Protein AF-A0A1B3NF47-F1 (afdb_monomer)

Foldseek 3Di:
DPDVPVCVVCVHDPVVVVVVVVVVVVVVVVVCVVVVHDPVNVVVVVVVVVVVCVVVVVVVVVVVVVVVVVVCVPCVVVVVVVVVVVVVD

Secondary structure (DSSP, 8-state):
--GGGHHHHTTS-HHHHHHHHHHHHHHHHHHHHHTT--HHHHHHHHHHHHHHHHHHHHHHHHHHHHHHHHHHHHHHHHHHHHHHHHTT-

Structure (mmCIF, N/CA/C/O backbone):
data_AF-A0A1B3NF47-F1
#
_entry.id   AF-A0A1B3NF47-F1
#
loop_
_atom_site.group_PDB
_atom_site.id
_atom_site.type_symbol
_atom_site.label_atom_id
_atom_site.label_alt_id
_atom_site.label_comp_id
_atom_site.label_asym_id
_atom_site.label_entity_id
_atom_site.label_seq_id
_atom_site.pdbx_PDB_ins_code
_atom_site.Cartn_x
_atom_site.Cartn_y
_atom_site.Cartn_z
_atom_site.occupancy
_atom_site.B_iso_or_equiv
_atom_site.auth_seq_id
_atom_site.auth_comp_id
_atom_site.auth_asym_id
_atom_site.auth_atom_id
_atom_site.pdbx_PDB_model_num
ATOM 1 N N . MET A 1 1 ? 41.970 18.962 -4.470 1.00 46.19 1 MET A N 1
ATOM 2 C CA . MET A 1 1 ? 42.201 17.543 -4.111 1.00 46.19 1 MET A CA 1
ATOM 3 C C . MET A 1 1 ? 40.866 16.842 -3.815 1.00 46.19 1 MET A C 1
ATOM 5 O O . MET A 1 1 ? 40.548 16.617 -2.656 1.00 46.19 1 MET A O 1
ATOM 9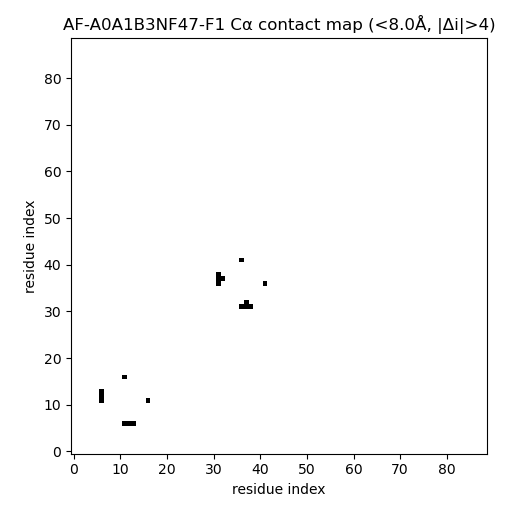 N N . ALA A 1 2 ? 40.065 16.517 -4.844 1.00 52.09 2 ALA A N 1
ATOM 10 C CA . ALA A 1 2 ? 38.773 15.820 -4.678 1.00 52.09 2 ALA A CA 1
ATOM 11 C C . ALA A 1 2 ? 38.460 14.756 -5.759 1.00 52.09 2 ALA A C 1
ATOM 13 O O . ALA A 1 2 ? 37.443 14.081 -5.661 1.00 52.09 2 ALA A O 1
ATOM 14 N N . ASN A 1 3 ? 39.328 14.553 -6.758 1.00 54.44 3 ASN A N 1
ATOM 15 C CA . ASN A 1 3 ? 38.968 13.757 -7.942 1.00 54.44 3 ASN A CA 1
ATOM 16 C C . ASN A 1 3 ? 39.070 12.238 -7.703 1.00 54.44 3 ASN A C 1
ATOM 18 O O . ASN A 1 3 ? 38.174 11.497 -8.080 1.00 54.44 3 ASN A O 1
ATOM 22 N N . GLY A 1 4 ? 40.061 11.780 -6.928 1.00 58.53 4 GLY A N 1
ATOM 23 C CA . GLY A 1 4 ? 40.313 10.345 -6.716 1.00 58.53 4 GLY A CA 1
ATOM 24 C C . GLY A 1 4 ? 39.296 9.586 -5.850 1.00 58.53 4 GLY A C 1
ATOM 25 O O . GLY A 1 4 ? 39.474 8.392 -5.608 1.00 58.53 4 GLY A O 1
ATOM 26 N N . ARG A 1 5 ? 38.271 10.252 -5.298 1.00 58.34 5 ARG A N 1
ATOM 27 C CA . ARG A 1 5 ? 37.277 9.614 -4.410 1.00 58.34 5 ARG A CA 1
ATOM 28 C C . ARG A 1 5 ? 36.046 9.112 -5.174 1.00 58.34 5 ARG A C 1
ATOM 30 O O . ARG A 1 5 ? 35.438 8.147 -4.732 1.00 58.34 5 ARG A O 1
ATOM 37 N N . ILE A 1 6 ? 35.741 9.702 -6.331 1.00 58.16 6 ILE A N 1
ATOM 38 C CA . ILE A 1 6 ? 34.606 9.318 -7.184 1.00 58.16 6 ILE A CA 1
ATOM 39 C C . ILE A 1 6 ? 34.961 8.065 -8.004 1.00 58.16 6 ILE A C 1
ATOM 41 O O . ILE A 1 6 ? 34.184 7.118 -8.045 1.00 58.16 6 ILE A O 1
ATOM 45 N N . GLU A 1 7 ? 36.180 7.984 -8.548 1.00 57.81 7 GLU A N 1
ATOM 46 C CA . GLU A 1 7 ? 36.632 6.849 -9.376 1.00 57.81 7 GLU A CA 1
ATOM 47 C C . GLU A 1 7 ? 36.715 5.513 -8.616 1.00 57.81 7 GLU A C 1
ATOM 49 O O . GLU A 1 7 ? 36.491 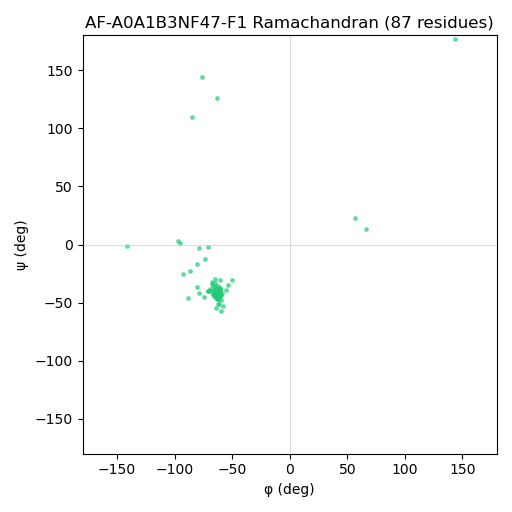4.456 -9.200 1.00 57.81 7 GLU A O 1
ATOM 54 N N . ARG A 1 8 ? 36.987 5.538 -7.303 1.00 60.47 8 ARG A N 1
ATOM 55 C CA . ARG A 1 8 ? 37.060 4.324 -6.466 1.00 60.47 8 ARG A CA 1
ATOM 56 C C . ARG A 1 8 ? 35.712 3.885 -5.891 1.00 60.47 8 ARG A C 1
ATOM 58 O O . ARG A 1 8 ? 35.553 2.710 -5.584 1.00 60.47 8 ARG A O 1
ATOM 65 N N . PHE A 1 9 ? 34.746 4.799 -5.770 1.00 56.84 9 PHE A N 1
ATOM 66 C CA . PHE A 1 9 ? 33.386 4.484 -5.306 1.00 56.84 9 PHE A CA 1
ATOM 67 C C . PHE A 1 9 ? 32.502 3.899 -6.424 1.00 56.84 9 PHE A C 1
ATOM 69 O O . PHE A 1 9 ? 31.474 3.294 -6.138 1.00 56.84 9 PHE A O 1
ATOM 76 N N . LEU A 1 10 ? 32.911 4.055 -7.691 1.00 57.84 10 LEU A N 1
ATOM 77 C CA . LEU A 1 10 ? 32.182 3.608 -8.887 1.00 57.84 10 LEU A CA 1
ATOM 78 C C . LEU A 1 10 ? 32.642 2.253 -9.453 1.00 57.84 10 LEU A C 1
ATOM 80 O O . LEU A 1 10 ? 32.100 1.817 -10.464 1.00 57.84 10 LEU A O 1
ATOM 84 N N . GLY A 1 11 ? 33.594 1.563 -8.809 1.00 54.22 11 GLY A N 1
ATOM 85 C CA . GLY A 1 11 ? 33.910 0.153 -9.102 1.00 54.22 11 GLY A CA 1
ATOM 86 C C . GLY A 1 11 ? 34.288 -0.155 -10.560 1.00 54.22 11 GLY A C 1
ATOM 87 O O . GLY A 1 11 ? 34.118 -1.284 -11.013 1.00 54.22 11 GLY A O 1
ATOM 88 N N . GLY A 1 12 ? 34.756 0.844 -11.307 1.00 67.56 12 GLY A N 1
ATOM 89 C CA . GLY A 1 12 ? 34.894 0.808 -12.762 1.00 67.56 12 GLY A CA 1
ATOM 90 C C . GLY A 1 12 ? 34.564 2.173 -13.367 1.00 67.56 12 GLY A C 1
ATOM 91 O O . GLY A 1 12 ? 34.213 3.109 -12.646 1.00 67.56 12 GLY A O 1
ATOM 92 N N . SER A 1 13 ? 34.702 2.319 -14.691 1.00 72.25 13 SER A N 1
ATOM 93 C CA . SER A 1 13 ? 34.394 3.598 -15.335 1.00 72.25 13 SER A CA 1
ATOM 94 C C . SER A 1 13 ? 32.894 3.919 -15.144 1.00 72.25 13 SER A C 1
ATOM 96 O O . SER A 1 13 ? 32.050 3.090 -15.494 1.00 72.25 13 SER A O 1
ATOM 98 N N . PRO A 1 14 ? 32.521 5.103 -14.614 1.00 70.06 14 PRO A N 1
ATOM 99 C CA . PRO A 1 14 ? 31.121 5.540 -14.503 1.00 70.06 14 PRO A CA 1
ATOM 100 C C . PRO A 1 14 ? 30.358 5.408 -15.829 1.00 70.06 14 PRO A C 1
ATOM 102 O O . PRO A 1 14 ? 29.160 5.131 -15.864 1.00 70.06 14 PRO A O 1
ATOM 105 N N . LEU A 1 15 ? 31.097 5.556 -16.930 1.00 78.12 15 LEU A N 1
ATOM 106 C CA . LEU A 1 15 ? 30.623 5.373 -18.292 1.00 78.12 15 LEU A CA 1
ATOM 107 C C . LEU A 1 15 ? 30.108 3.946 -18.548 1.00 78.12 15 LEU A C 1
ATOM 109 O O . LEU A 1 15 ? 29.078 3.779 -19.193 1.00 78.12 15 LEU A O 1
ATOM 113 N N . GLY A 1 16 ? 30.768 2.918 -18.008 1.00 83.38 16 GLY A N 1
ATOM 114 C CA . GLY A 1 16 ? 30.343 1.524 -18.155 1.00 83.38 16 GLY A CA 1
ATOM 115 C C . GLY A 1 16 ? 29.010 1.229 -17.463 1.00 83.38 16 GLY A C 1
ATOM 116 O O . GLY A 1 16 ? 28.162 0.532 -18.023 1.00 83.38 16 GLY A O 1
ATOM 117 N N . VAL A 1 17 ? 28.782 1.809 -16.281 1.00 85.00 17 VAL A N 1
ATOM 118 C CA . VAL A 1 17 ? 27.500 1.689 -15.564 1.00 85.00 17 VAL A CA 1
ATOM 119 C C . VAL A 1 17 ? 26.382 2.383 -16.340 1.00 85.00 17 VAL A C 1
ATOM 121 O O . VAL A 1 17 ? 25.306 1.809 -16.497 1.00 85.00 17 VAL A O 1
ATOM 124 N N . LEU A 1 18 ? 26.648 3.575 -16.885 1.00 87.06 18 LEU A N 1
ATOM 125 C CA . LEU A 1 18 ? 25.681 4.317 -17.694 1.00 87.06 18 LEU A CA 1
ATOM 126 C C . LEU A 1 18 ? 25.282 3.547 -18.961 1.00 87.06 18 LEU A C 1
ATOM 128 O O . LEU A 1 18 ? 24.095 3.424 -19.254 1.00 87.06 18 LEU A O 1
ATOM 132 N N . VAL A 1 19 ? 26.253 2.973 -19.678 1.00 90.75 19 VAL A N 1
ATOM 133 C CA . VAL A 1 19 ? 25.998 2.155 -20.876 1.00 90.75 19 VAL A CA 1
ATOM 134 C C . VAL A 1 19 ? 25.195 0.904 -20.524 1.00 90.75 19 VAL A C 1
ATOM 136 O O . VAL A 1 19 ? 24.239 0.569 -21.222 1.00 90.75 19 VAL A O 1
ATOM 139 N N . ARG A 1 20 ? 25.526 0.236 -19.413 1.00 88.81 20 ARG A N 1
ATOM 140 C CA . ARG A 1 20 ? 24.784 -0.943 -18.949 1.00 88.81 20 ARG A CA 1
ATOM 141 C C . ARG A 1 20 ? 23.345 -0.594 -18.561 1.00 88.81 20 ARG A C 1
ATOM 143 O O . ARG A 1 20 ? 22.434 -1.322 -18.940 1.00 88.81 20 ARG A O 1
ATOM 150 N N . LEU A 1 21 ? 23.129 0.515 -17.852 1.00 93.31 21 LEU A N 1
ATOM 151 C CA . LEU A 1 21 ? 21.792 1.020 -17.517 1.00 93.31 21 LEU A CA 1
ATOM 152 C C . LEU A 1 21 ? 20.989 1.371 -18.770 1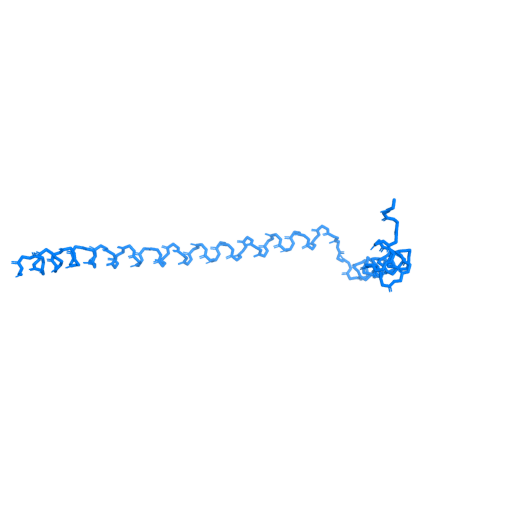.00 93.31 21 LEU A C 1
ATOM 154 O O . LEU A 1 21 ? 19.824 0.992 -18.862 1.00 93.31 21 LEU A O 1
ATOM 158 N N . LEU A 1 22 ? 21.608 2.046 -19.741 1.00 94.50 22 LEU A N 1
ATOM 159 C CA . LEU A 1 22 ? 20.973 2.384 -21.013 1.00 94.50 22 LEU A CA 1
ATOM 160 C C . LEU A 1 22 ? 20.541 1.119 -21.761 1.00 94.50 22 LEU A C 1
ATOM 162 O O . LEU A 1 22 ? 19.396 1.025 -22.197 1.00 94.50 22 LEU A O 1
ATOM 166 N N . PHE A 1 23 ? 21.433 0.131 -21.860 1.00 96.00 23 PHE A N 1
ATOM 167 C CA . PHE A 1 23 ? 21.155 -1.132 -22.537 1.00 96.00 23 PHE A CA 1
ATOM 168 C C . PHE A 1 23 ? 20.025 -1.910 -21.850 1.00 96.00 23 PHE A C 1
ATOM 170 O O . PHE A 1 23 ? 19.095 -2.361 -22.515 1.00 96.00 23 PHE A O 1
ATOM 177 N N . ILE A 1 24 ? 20.061 -2.009 -20.515 1.00 93.75 24 ILE A N 1
ATOM 178 C CA . ILE A 1 24 ? 18.997 -2.651 -19.731 1.00 93.75 24 ILE A CA 1
ATOM 179 C C . ILE A 1 24 ? 17.671 -1.899 -19.904 1.00 93.75 24 ILE A C 1
ATOM 181 O O . ILE A 1 24 ? 16.645 -2.536 -20.115 1.00 93.75 24 ILE A O 1
ATOM 185 N N . SER A 1 25 ? 17.674 -0.565 -19.871 1.00 88.56 25 SER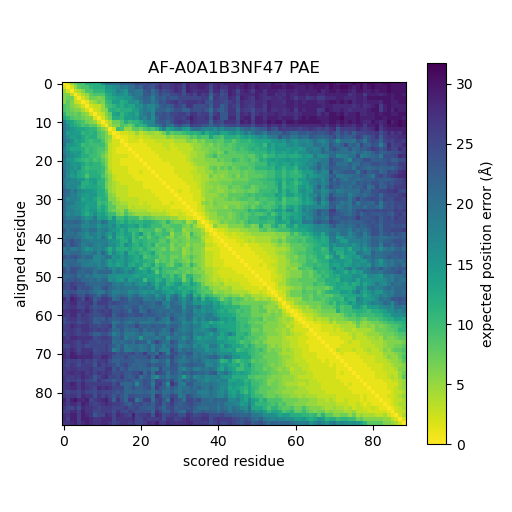 A N 1
ATOM 186 C CA . SER A 1 25 ? 16.471 0.254 -20.074 1.00 88.56 25 SER A CA 1
ATOM 187 C C . SER A 1 25 ? 15.860 0.044 -21.463 1.00 88.56 25 SER A C 1
ATOM 189 O O . SER A 1 25 ? 14.649 -0.145 -21.577 1.00 88.56 25 SER A O 1
ATOM 191 N N . LEU A 1 26 ? 16.690 -0.015 -22.514 1.00 93.06 26 LEU A N 1
ATOM 192 C CA . LEU A 1 26 ? 16.237 -0.343 -23.870 1.00 93.06 26 LEU A CA 1
ATOM 193 C C . LEU A 1 26 ? 15.626 -1.743 -23.940 1.00 93.06 26 LEU A C 1
ATOM 195 O O . LEU A 1 26 ? 14.564 -1.916 -24.534 1.00 93.06 26 LEU A O 1
ATOM 199 N N . LEU A 1 27 ? 16.280 -2.731 -23.325 1.00 94.31 27 LEU A N 1
ATOM 200 C CA . LEU A 1 27 ? 15.807 -4.112 -23.324 1.00 94.31 27 LEU A CA 1
ATOM 201 C C . LEU A 1 27 ? 14.458 -4.237 -22.602 1.00 94.31 27 LEU A C 1
ATOM 203 O O . LEU A 1 27 ? 13.540 -4.876 -23.111 1.00 94.31 27 LEU A O 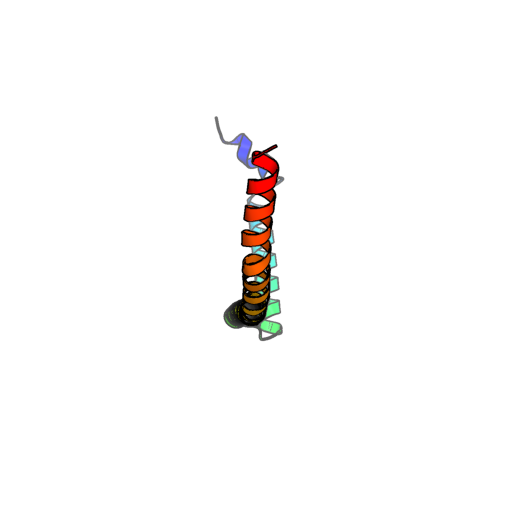1
ATOM 207 N N . VAL A 1 28 ? 14.318 -3.580 -21.449 1.00 90.56 28 VAL A N 1
ATOM 208 C CA . VAL A 1 28 ? 13.067 -3.535 -20.680 1.00 90.56 28 VAL A CA 1
ATOM 209 C C . VAL A 1 28 ? 11.978 -2.792 -21.454 1.00 90.56 28 VAL A C 1
ATOM 211 O O . VAL A 1 28 ? 10.854 -3.281 -21.531 1.00 90.56 28 VAL A O 1
ATOM 214 N N . GLY A 1 29 ? 12.296 -1.656 -22.077 1.00 86.00 29 GLY A N 1
ATOM 215 C CA . GLY A 1 29 ? 11.355 -0.899 -22.905 1.00 86.00 29 GLY A CA 1
ATOM 216 C C . GLY A 1 29 ? 10.862 -1.696 -24.114 1.00 86.00 29 GLY A C 1
ATOM 217 O O . GLY A 1 29 ? 9.663 -1.714 -24.393 1.00 86.00 29 GLY A O 1
ATOM 218 N N . ALA A 1 30 ? 11.760 -2.423 -24.783 1.00 86.56 30 ALA A N 1
ATOM 219 C CA . ALA A 1 30 ? 11.401 -3.334 -25.862 1.00 86.56 30 ALA A CA 1
ATOM 220 C C . ALA A 1 30 ? 10.513 -4.475 -25.350 1.00 86.56 30 ALA A C 1
ATOM 222 O O . ALA A 1 30 ? 9.465 -4.730 -25.934 1.00 86.56 30 ALA A O 1
ATOM 223 N N . ALA A 1 31 ? 10.871 -5.117 -24.234 1.00 86.56 31 ALA A N 1
ATOM 224 C CA . ALA A 1 31 ? 10.060 -6.172 -23.625 1.00 86.56 31 ALA A CA 1
ATOM 225 C C . ALA A 1 31 ? 8.653 -5.676 -23.244 1.00 86.56 31 ALA A C 1
ATOM 227 O O . ALA A 1 31 ? 7.668 -6.358 -23.514 1.00 86.56 31 ALA A O 1
ATOM 228 N N . MET A 1 32 ? 8.537 -4.468 -22.687 1.00 84.25 32 MET A N 1
ATOM 229 C CA . MET A 1 32 ? 7.244 -3.834 -22.417 1.00 84.25 32 MET A CA 1
ATOM 230 C C . MET A 1 32 ? 6.431 -3.622 -23.699 1.00 84.25 32 MET A C 1
ATOM 232 O O . MET A 1 32 ? 5.246 -3.949 -23.721 1.00 84.25 32 MET A O 1
ATOM 236 N N . ALA A 1 33 ? 7.063 -3.147 -24.776 1.00 80.00 33 ALA A N 1
ATOM 237 C CA . ALA A 1 33 ? 6.409 -2.977 -26.072 1.00 80.00 33 ALA A CA 1
ATOM 238 C C . ALA A 1 33 ? 5.959 -4.317 -26.684 1.00 80.00 33 ALA A C 1
ATOM 240 O O . ALA A 1 33 ? 4.845 -4.403 -27.196 1.00 80.00 33 ALA A O 1
ATOM 241 N N . PHE A 1 34 ? 6.771 -5.375 -26.567 1.00 81.44 34 PHE A N 1
ATOM 242 C CA . PHE A 1 34 ? 6.413 -6.733 -26.997 1.00 81.44 34 PHE A CA 1
ATOM 243 C C . PHE A 1 34 ? 5.223 -7.302 -26.216 1.00 81.44 34 PHE A C 1
ATOM 245 O O . PHE A 1 34 ? 4.376 -7.974 -26.797 1.00 81.44 34 PHE A O 1
ATOM 252 N N . LEU A 1 35 ? 5.133 -7.012 -24.917 1.00 80.69 35 LEU A N 1
ATOM 253 C CA . LEU A 1 35 ? 4.006 -7.408 -24.066 1.00 80.69 35 LEU A CA 1
ATOM 254 C C . LEU A 1 35 ? 2.771 -6.503 -24.243 1.00 80.69 35 LEU A C 1
ATOM 256 O O . LEU A 1 35 ? 1.753 -6.729 -23.592 1.00 80.69 35 LEU A O 1
ATOM 260 N N . GLY A 1 36 ? 2.851 -5.455 -25.074 1.00 77.62 36 GLY A N 1
ATOM 261 C CA . GLY A 1 36 ? 1.795 -4.447 -25.222 1.00 77.62 36 GLY A CA 1
ATOM 262 C C . GLY A 1 36 ? 1.567 -3.601 -23.961 1.00 77.62 36 GLY A C 1
ATOM 263 O O . GLY A 1 36 ? 0.558 -2.904 -23.848 1.00 77.62 36 GLY A O 1
ATOM 264 N N . LEU A 1 37 ? 2.488 -3.655 -22.995 1.00 72.00 37 LEU A N 1
ATOM 265 C CA . LEU A 1 37 ? 2.392 -2.954 -21.721 1.00 72.00 37 LEU A CA 1
ATOM 266 C C . LEU A 1 37 ? 2.908 -1.526 -21.886 1.00 72.00 37 LEU A C 1
ATOM 268 O O . LEU A 1 37 ? 4.106 -1.287 -22.031 1.00 72.00 37 LEU A O 1
ATOM 272 N N . SER A 1 38 ? 2.004 -0.549 -21.825 1.00 78.81 38 SER A N 1
ATOM 273 C CA . SER A 1 38 ? 2.413 0.853 -21.801 1.00 78.81 38 SER A CA 1
ATOM 274 C C . SER A 1 38 ? 2.949 1.240 -20.410 1.00 78.81 38 SER A C 1
ATOM 276 O O . SER A 1 38 ? 2.411 0.792 -19.391 1.00 78.81 38 SER A O 1
ATOM 278 N N . PRO A 1 39 ? 3.968 2.118 -20.322 1.00 71.00 39 PRO A N 1
ATOM 279 C CA . PRO A 1 39 ? 4.479 2.619 -19.042 1.00 71.00 39 PRO A CA 1
ATOM 280 C C . PRO A 1 39 ? 3.385 3.228 -18.155 1.00 71.00 39 PRO A C 1
ATOM 282 O O . PRO A 1 39 ? 3.396 3.069 -16.935 1.00 71.00 39 PRO A O 1
ATOM 285 N N . ARG A 1 40 ? 2.395 3.880 -18.780 1.00 79.12 40 ARG A N 1
ATOM 286 C CA . ARG A 1 40 ? 1.223 4.434 -18.092 1.00 79.12 40 ARG A CA 1
ATOM 287 C C . ARG A 1 40 ? 0.332 3.348 -17.497 1.00 79.12 40 ARG A C 1
ATOM 289 O O . ARG A 1 40 ? -0.052 3.475 -16.341 1.00 79.12 40 ARG A O 1
ATOM 296 N N . ALA A 1 41 ? 0.067 2.265 -18.227 1.00 77.38 41 ALA A N 1
ATOM 297 C CA . ALA A 1 41 ? -0.769 1.172 -17.732 1.00 77.38 41 ALA A CA 1
ATOM 298 C C . ALA A 1 41 ? -0.164 0.481 -16.498 1.00 77.38 41 ALA A C 1
ATOM 300 O O . ALA A 1 41 ? -0.903 0.118 -15.586 1.00 77.38 41 ALA A O 1
ATOM 301 N N . LEU A 1 42 ? 1.165 0.346 -16.435 1.00 78.88 42 LEU A N 1
ATOM 302 C CA . LEU A 1 42 ? 1.875 -0.195 -15.268 1.00 78.88 42 LEU A CA 1
ATOM 303 C C . LEU A 1 42 ? 1.728 0.706 -14.038 1.00 78.88 42 LEU A C 1
ATOM 305 O O . LEU A 1 42 ? 1.416 0.223 -12.949 1.00 78.88 42 LEU A O 1
ATOM 309 N N . PHE A 1 43 ? 1.889 2.019 -14.219 1.00 85.38 43 PHE A N 1
ATOM 310 C CA . PHE A 1 43 ? 1.687 2.985 -13.142 1.00 85.38 43 PHE A CA 1
ATOM 311 C C . PHE A 1 43 ? 0.228 3.015 -12.670 1.00 85.38 43 PHE A C 1
ATOM 313 O O . PHE A 1 43 ? -0.040 2.988 -11.471 1.00 85.38 43 PHE A O 1
ATOM 320 N N . GLU A 1 44 ? -0.727 3.008 -13.600 1.00 85.62 44 GLU A N 1
ATOM 321 C CA . GLU A 1 44 ? -2.152 2.941 -13.276 1.00 85.62 44 GLU A CA 1
ATOM 322 C C . GLU A 1 44 ? -2.522 1.639 -12.566 1.00 85.62 44 GLU A C 1
ATOM 324 O O . GLU A 1 44 ? -3.295 1.669 -11.611 1.00 85.62 44 GLU A O 1
ATOM 329 N N . ALA A 1 45 ? -1.961 0.501 -12.983 1.00 82.06 45 ALA A N 1
ATOM 330 C CA . ALA A 1 45 ? -2.166 -0.780 -12.319 1.00 82.06 45 ALA A CA 1
ATOM 331 C C . ALA A 1 45 ? -1.632 -0.756 -10.882 1.00 82.06 45 ALA A C 1
ATOM 333 O O . ALA A 1 45 ? -2.368 -1.119 -9.968 1.00 82.06 45 ALA A O 1
ATOM 334 N N . ALA A 1 46 ? -0.414 -0.251 -10.662 1.00 86.81 46 ALA A N 1
ATOM 335 C CA . ALA A 1 46 ? 0.151 -0.092 -9.323 1.00 86.81 46 ALA A CA 1
ATOM 336 C C . ALA A 1 46 ? -0.692 0.861 -8.459 1.00 86.81 46 ALA A C 1
ATOM 338 O O . ALA A 1 46 ? -1.033 0.539 -7.322 1.00 86.81 46 ALA A O 1
ATOM 339 N N . ALA A 1 47 ? -1.105 2.004 -9.009 1.00 87.69 47 ALA A N 1
ATOM 340 C CA . ALA A 1 47 ? -1.924 2.978 -8.297 1.00 87.69 47 ALA A CA 1
ATOM 341 C C . ALA A 1 47 ? -3.340 2.457 -7.991 1.00 87.69 47 ALA A C 1
ATOM 343 O O . ALA A 1 47 ? -3.924 2.843 -6.976 1.00 87.69 47 ALA A O 1
ATOM 344 N N . ARG A 1 48 ? -3.912 1.603 -8.850 1.00 88.81 48 ARG A N 1
ATOM 345 C CA . ARG A 1 48 ? -5.164 0.879 -8.572 1.00 88.81 48 ARG A CA 1
ATOM 346 C C . ARG A 1 48 ? -4.961 -0.180 -7.494 1.00 88.81 48 ARG A C 1
ATOM 348 O O . ARG A 1 48 ? -5.807 -0.295 -6.620 1.00 88.81 48 ARG A O 1
ATOM 355 N N . PHE A 1 49 ? -3.839 -0.897 -7.513 1.00 85.75 49 PHE A N 1
ATOM 356 C CA . PHE A 1 49 ? -3.516 -1.923 -6.521 1.00 85.75 49 PHE A CA 1
ATOM 357 C C . PHE A 1 49 ? -3.354 -1.327 -5.119 1.00 85.75 49 PHE A C 1
ATOM 359 O O . PHE A 1 49 ? -3.951 -1.818 -4.168 1.00 85.75 49 PHE A O 1
ATOM 366 N N . VAL A 1 50 ? -2.622 -0.216 -4.997 1.00 85.50 50 VAL A N 1
ATOM 367 C CA . VAL A 1 50 ? -2.459 0.508 -3.725 1.00 85.50 50 VAL A CA 1
ATOM 368 C C . VAL A 1 50 ? -3.799 1.030 -3.207 1.00 85.50 50 VAL A C 1
ATOM 370 O O . VAL A 1 50 ? -4.077 0.899 -2.020 1.00 85.50 50 VAL A O 1
ATOM 373 N N . ARG A 1 51 ? -4.651 1.579 -4.083 1.00 84.94 51 ARG A N 1
ATOM 374 C CA . ARG A 1 51 ? -5.998 2.026 -3.698 1.00 84.94 51 ARG A CA 1
ATOM 375 C C . ARG A 1 51 ? -6.892 0.870 -3.269 1.00 84.94 51 ARG A C 1
ATOM 377 O O . ARG A 1 51 ? -7.501 0.966 -2.220 1.00 84.94 51 ARG A O 1
ATOM 384 N N . ALA A 1 52 ? -6.891 -0.242 -4.000 1.00 82.12 52 ALA A N 1
ATOM 385 C CA . ALA A 1 52 ? -7.661 -1.428 -3.640 1.00 82.12 52 ALA A CA 1
ATOM 386 C C . ALA A 1 52 ? -7.212 -2.028 -2.297 1.00 82.12 52 ALA A C 1
ATOM 388 O O . ALA A 1 52 ? -8.052 -2.395 -1.482 1.00 82.12 52 ALA A O 1
ATOM 389 N N . LEU A 1 53 ? -5.900 -2.086 -2.034 1.00 82.62 53 LEU A N 1
ATOM 390 C CA . LEU A 1 53 ? -5.364 -2.496 -0.731 1.00 82.62 53 LEU A CA 1
ATOM 391 C C . LEU A 1 53 ? -5.736 -1.510 0.379 1.00 82.62 53 LEU A C 1
ATOM 393 O O . LEU A 1 53 ? -6.037 -1.931 1.492 1.00 82.62 53 LEU A O 1
ATOM 397 N N . GLY A 1 54 ? -5.723 -0.212 0.072 1.00 80.06 54 GLY A N 1
ATOM 398 C CA . GLY A 1 54 ? -6.195 0.838 0.961 1.00 80.06 54 GLY A CA 1
ATOM 399 C C . GLY A 1 54 ? -7.666 0.649 1.306 1.00 80.06 54 GLY A C 1
ATOM 400 O O . GLY A 1 54 ? -7.982 0.487 2.472 1.00 80.06 54 GLY A O 1
ATOM 401 N N . ASP A 1 55 ? -8.558 0.599 0.325 1.00 78.50 55 ASP A N 1
ATOM 402 C CA . ASP A 1 55 ? -10.002 0.492 0.551 1.00 78.50 55 ASP A CA 1
ATOM 403 C C . ASP A 1 55 ? -10.369 -0.793 1.315 1.00 78.50 55 ASP A C 1
ATOM 405 O O . ASP A 1 55 ? -11.178 -0.757 2.245 1.00 78.50 55 ASP A O 1
ATOM 409 N N . LEU A 1 56 ? -9.711 -1.916 1.000 1.00 76.38 56 LEU A N 1
ATOM 410 C CA . LEU A 1 56 ? -9.912 -3.186 1.702 1.00 76.38 56 LEU A CA 1
ATOM 411 C C . LEU A 1 56 ? -9.338 -3.155 3.131 1.00 76.38 56 LEU A C 1
ATOM 413 O O . LEU A 1 56 ? -9.954 -3.658 4.070 1.00 76.38 56 LEU A O 1
ATOM 417 N N . GLY A 1 57 ? -8.168 -2.535 3.304 1.00 71.69 57 GLY A N 1
ATOM 418 C CA . GLY A 1 57 ? -7.478 -2.421 4.586 1.00 71.69 57 GLY A CA 1
ATOM 419 C C . GLY A 1 57 ? -8.124 -1.411 5.531 1.00 71.69 57 GLY A C 1
ATOM 420 O O . GLY A 1 57 ? -8.327 -1.730 6.694 1.00 71.69 57 GLY A O 1
ATOM 421 N N . PHE A 1 58 ? -8.485 -0.221 5.048 1.00 74.12 58 PHE A N 1
ATOM 422 C CA . PHE A 1 58 ? -9.164 0.833 5.807 1.00 74.12 58 PHE A CA 1
ATOM 423 C C . PHE A 1 58 ? -10.587 0.427 6.202 1.00 74.12 58 PHE A C 1
ATOM 425 O O . PHE A 1 58 ? -11.002 0.745 7.317 1.00 74.12 58 PHE A O 1
ATOM 432 N N . GLY A 1 59 ? -11.302 -0.324 5.354 1.00 69.19 59 GLY A N 1
ATOM 433 C CA . GLY A 1 59 ? -12.586 -0.930 5.720 1.00 69.19 59 GLY A CA 1
ATOM 434 C C . GLY A 1 59 ? -12.451 -1.846 6.940 1.00 69.19 59 GLY A C 1
ATOM 435 O O . GLY A 1 59 ? -13.104 -1.619 7.959 1.00 69.19 59 GLY A O 1
ATOM 436 N N . ALA A 1 60 ? -11.514 -2.797 6.891 1.00 66.75 60 ALA A N 1
ATOM 437 C CA . ALA A 1 60 ? -11.227 -3.691 8.013 1.00 66.75 60 ALA A CA 1
ATOM 438 C C . ALA A 1 60 ? -10.659 -2.950 9.242 1.00 66.75 60 ALA A C 1
ATOM 440 O O . ALA A 1 60 ? -10.980 -3.289 10.380 1.00 66.75 60 ALA A O 1
ATOM 441 N N . LEU A 1 61 ? -9.848 -1.906 9.039 1.00 74.62 61 LEU A N 1
ATOM 442 C CA . LEU A 1 61 ? -9.320 -1.072 10.124 1.00 74.62 61 LEU A CA 1
ATOM 443 C C . LEU A 1 61 ? -10.426 -0.314 10.859 1.00 74.62 61 LEU A C 1
ATOM 445 O O . LEU A 1 61 ? -10.303 -0.093 12.061 1.00 74.62 61 LEU A O 1
ATOM 449 N N . SER A 1 62 ? -11.491 0.084 10.157 1.00 73.75 62 SER A N 1
ATOM 450 C CA . SER A 1 62 ? -12.633 0.769 10.766 1.00 73.75 62 SER A CA 1
ATOM 451 C C . SER A 1 62 ? -13.401 -0.152 11.714 1.00 73.75 62 SER A C 1
ATOM 453 O O . SER A 1 62 ? -13.702 0.247 12.841 1.00 73.75 62 SER A O 1
ATOM 455 N N . GLU A 1 63 ? -13.610 -1.408 11.311 1.00 77.00 63 GLU A N 1
ATOM 456 C CA . GLU A 1 63 ? -14.194 -2.436 12.168 1.00 77.00 63 GLU A CA 1
ATOM 457 C C . GLU A 1 63 ? -13.268 -2.709 13.352 1.00 77.00 63 GLU A C 1
ATOM 459 O O . GLU A 1 63 ? -13.665 -2.508 14.492 1.00 77.00 63 GLU A O 1
ATOM 464 N N . VAL A 1 64 ? -11.994 -3.038 13.127 1.00 82.88 64 VAL A N 1
ATOM 465 C CA . VAL A 1 64 ? -11.040 -3.279 14.227 1.00 82.88 64 VAL A CA 1
ATOM 466 C C . VAL A 1 64 ? -10.966 -2.082 15.187 1.00 82.88 64 VAL A C 1
ATOM 468 O O . VAL A 1 64 ? -10.942 -2.267 16.403 1.00 82.88 64 VAL A O 1
ATOM 471 N N . GLY A 1 65 ? -11.014 -0.854 14.669 1.00 84.06 65 GLY A N 1
ATOM 472 C CA . GLY A 1 65 ? -11.095 0.369 15.462 1.00 84.06 65 GLY A CA 1
ATOM 473 C C . GLY A 1 65 ? -12.337 0.426 16.354 1.00 84.06 65 GLY A C 1
ATOM 474 O O . GLY A 1 65 ? -12.214 0.750 17.534 1.00 84.06 65 GLY A O 1
ATOM 475 N N . GLN A 1 66 ? -13.518 0.053 15.850 1.00 85.31 66 GLN A N 1
ATOM 476 C CA . GLN A 1 66 ? -14.740 -0.038 16.660 1.00 85.31 66 GLN A CA 1
ATOM 477 C C . GLN A 1 66 ? -14.628 -1.087 17.771 1.00 85.31 66 GLN A C 1
ATOM 479 O O . GLN A 1 66 ? -15.056 -0.827 18.896 1.00 85.31 66 GLN A O 1
ATOM 484 N N . TRP A 1 67 ? -14.015 -2.240 17.497 1.00 89.25 67 TRP A N 1
ATOM 485 C CA . TRP A 1 67 ? -13.799 -3.282 18.507 1.00 89.25 67 TRP A CA 1
ATOM 486 C C . TRP A 1 67 ? -12.794 -2.829 19.576 1.00 89.25 67 TRP A C 1
ATOM 488 O O . TRP A 1 67 ? -13.022 -3.047 20.768 1.00 89.25 67 TRP A O 1
ATOM 498 N N . ILE A 1 68 ? -11.722 -2.131 19.177 1.00 90.75 68 ILE A N 1
ATOM 499 C CA . ILE A 1 68 ? -10.757 -1.515 20.101 1.00 90.75 68 ILE A CA 1
ATOM 500 C C . ILE A 1 68 ? -11.442 -0.456 20.966 1.00 90.75 68 ILE A C 1
ATOM 502 O O . ILE A 1 68 ? -11.254 -0.462 22.179 1.00 90.75 68 ILE A O 1
ATOM 506 N N . ILE A 1 69 ? -12.249 0.430 20.375 1.00 93.56 69 ILE A N 1
ATOM 507 C CA . ILE A 1 69 ? -12.981 1.467 21.114 1.00 93.56 69 ILE A CA 1
ATOM 508 C C . ILE A 1 69 ? -13.991 0.830 22.076 1.00 93.56 69 ILE A C 1
ATOM 510 O O . ILE A 1 69 ? -14.056 1.239 23.233 1.00 93.56 69 ILE A O 1
ATOM 514 N N . GLY A 1 70 ? 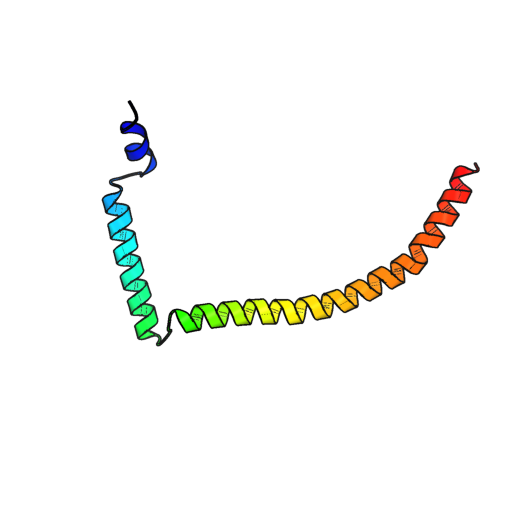-14.730 -0.195 21.645 1.00 94.31 70 GLY A N 1
ATOM 515 C CA . GLY A 1 70 ? -15.668 -0.928 22.498 1.00 94.31 70 GLY A CA 1
ATOM 516 C C . GLY A 1 70 ? -14.978 -1.600 23.688 1.00 94.31 70 GLY A C 1
ATOM 517 O O . GLY A 1 70 ? -15.430 -1.468 24.826 1.00 94.31 70 GLY A O 1
ATOM 518 N N . GLY A 1 71 ? -13.835 -2.250 23.452 1.00 91.88 71 GLY A N 1
ATOM 519 C CA . GLY A 1 71 ? -13.004 -2.813 24.517 1.00 91.88 71 GLY A CA 1
ATOM 520 C C . GLY A 1 71 ? -12.433 -1.736 25.442 1.00 91.88 71 GLY A C 1
ATOM 521 O O . GLY A 1 71 ? -12.511 -1.864 26.663 1.00 91.88 71 GLY A O 1
ATOM 522 N N . ALA A 1 72 ? -11.920 -0.640 24.882 1.00 94.31 72 ALA A N 1
ATOM 523 C CA . ALA A 1 72 ? -11.392 0.488 25.644 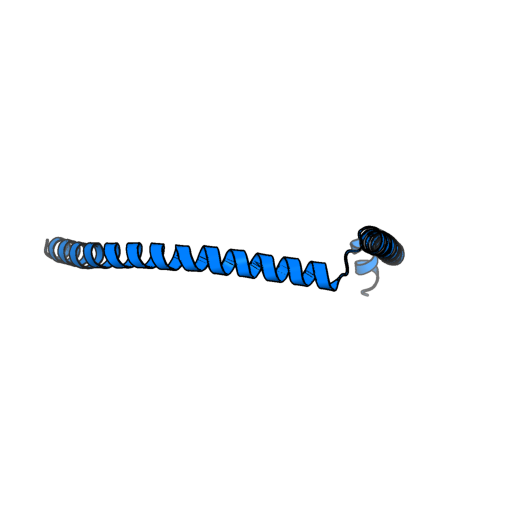1.00 94.31 72 ALA A CA 1
ATOM 524 C C . ALA A 1 72 ? -12.464 1.124 26.538 1.00 94.31 72 ALA A C 1
ATOM 526 O O . ALA A 1 72 ? -12.170 1.463 27.683 1.00 94.31 72 ALA A O 1
ATOM 527 N N . LEU A 1 73 ? -13.711 1.213 26.068 1.00 96.25 73 LEU A N 1
ATOM 528 C CA . LEU A 1 73 ? -14.831 1.749 26.841 1.00 96.25 73 LEU A CA 1
ATOM 529 C C . LEU A 1 73 ? -15.092 0.949 28.127 1.00 96.25 73 LEU A C 1
ATOM 531 O O . LEU A 1 73 ? -15.519 1.528 29.120 1.00 96.25 73 LEU A O 1
ATOM 535 N N . LEU A 1 74 ? -14.806 -0.356 28.130 1.00 95.00 74 LEU A N 1
ATOM 536 C CA . LEU A 1 74 ? -14.914 -1.220 29.310 1.00 95.00 74 LEU A CA 1
ATOM 537 C C . LEU A 1 74 ? -13.627 -1.245 30.142 1.00 95.00 74 LEU A C 1
ATOM 539 O O . LEU A 1 74 ? -13.671 -1.119 31.367 1.00 95.00 74 LEU A O 1
ATOM 543 N N . VAL A 1 75 ? -12.474 -1.400 29.489 1.00 95.50 75 VAL A N 1
ATOM 544 C CA . VAL A 1 75 ? -11.182 -1.588 30.165 1.00 95.50 75 VAL A CA 1
ATOM 545 C C . VAL A 1 75 ? -10.712 -0.307 30.848 1.00 95.50 75 VAL A C 1
ATOM 547 O O . VAL A 1 75 ? -10.210 -0.377 31.967 1.00 95.50 75 VAL A O 1
ATOM 550 N N . VAL A 1 76 ? -10.889 0.863 30.228 1.00 96.00 76 VAL A N 1
ATOM 551 C CA . VAL A 1 76 ? -10.420 2.146 30.779 1.00 96.00 76 VAL A CA 1
ATOM 552 C C . VAL A 1 76 ? -11.079 2.476 32.129 1.00 96.00 76 VAL A C 1
ATOM 554 O O . VAL A 1 76 ? -10.337 2.726 33.082 1.00 96.00 76 VAL A O 1
ATOM 557 N N . PRO A 1 77 ? -12.419 2.438 32.286 1.00 94.75 77 PRO A N 1
ATOM 558 C CA . PRO A 1 77 ? -13.040 2.673 33.587 1.00 94.75 77 PRO A CA 1
ATOM 559 C C . PRO A 1 77 ? -12.668 1.608 34.619 1.00 94.75 77 PRO A C 1
ATOM 561 O O . PRO A 1 77 ? -12.404 1.942 35.774 1.00 94.75 77 PRO A O 1
ATOM 564 N N . LEU A 1 78 ? -12.612 0.334 34.217 1.00 95.50 78 LEU A N 1
ATOM 565 C CA . LEU A 1 78 ? -12.274 -0.762 35.127 1.00 95.50 78 LEU A CA 1
ATOM 566 C C . LEU A 1 78 ? -10.837 -0.631 35.654 1.00 95.50 78 LEU A C 1
ATOM 568 O O . LEU A 1 78 ? -10.584 -0.813 36.847 1.00 95.50 78 LEU A O 1
ATOM 572 N N . TRP A 1 79 ? -9.905 -0.264 34.774 1.00 95.88 79 TRP A N 1
ATOM 573 C CA . TRP A 1 79 ? -8.523 0.046 35.123 1.00 95.88 79 TRP A CA 1
ATOM 574 C C . TRP A 1 79 ? -8.429 1.272 36.032 1.00 95.88 79 TRP A C 1
ATOM 576 O O . TRP A 1 79 ? -7.695 1.248 37.015 1.00 95.88 79 TR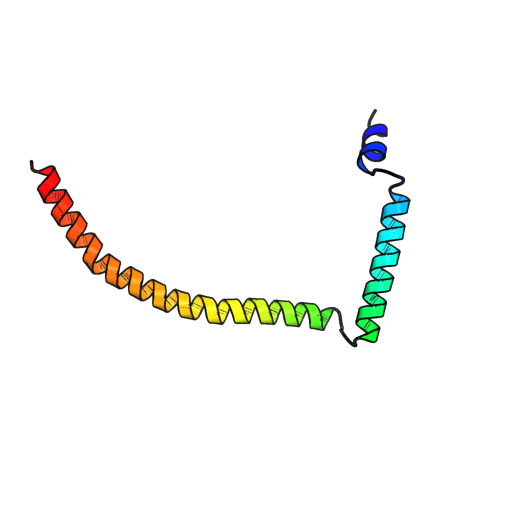P A O 1
ATOM 586 N N . LEU A 1 80 ? -9.193 2.330 35.751 1.00 94.25 80 LEU A N 1
ATOM 587 C CA . LEU A 1 80 ? -9.187 3.541 36.567 1.00 94.25 80 LEU A CA 1
ATOM 588 C C . LEU A 1 80 ? -9.685 3.258 37.991 1.00 94.25 80 LEU A C 1
ATOM 590 O O . LEU A 1 80 ? -9.066 3.701 38.956 1.00 94.25 80 LEU A O 1
ATOM 594 N N . LEU A 1 81 ? -10.760 2.477 38.125 1.00 95.06 81 LEU A N 1
ATOM 595 C CA . LEU A 1 81 ? -11.292 2.044 39.417 1.00 95.06 81 LEU A CA 1
ATOM 596 C C . LEU A 1 81 ? -10.277 1.182 40.172 1.00 95.06 81 LEU A C 1
ATOM 598 O O . LEU A 1 81 ? -9.965 1.484 41.324 1.00 95.06 81 LEU A O 1
ATOM 602 N N . SER A 1 82 ? -9.719 0.149 39.532 1.00 92.88 82 SER A N 1
ATOM 603 C CA . SER A 1 82 ? -8.729 -0.728 40.175 1.00 92.88 82 SER A CA 1
ATOM 604 C C . SER A 1 82 ? -7.484 0.045 40.614 1.00 92.88 82 SER A C 1
ATOM 606 O O . SER A 1 82 ? -6.981 -0.164 41.720 1.00 92.88 82 SER A O 1
ATOM 608 N N . ARG A 1 83 ? -7.042 1.010 39.801 1.00 90.75 83 ARG A N 1
ATOM 609 C CA . ARG A 1 83 ? -5.947 1.933 40.111 1.00 90.75 83 ARG A CA 1
ATOM 610 C C . ARG A 1 83 ? -6.268 2.817 41.314 1.00 90.75 83 ARG A C 1
ATOM 612 O O . ARG A 1 83 ? -5.403 2.986 42.168 1.00 90.75 83 ARG A O 1
ATOM 619 N N . LEU A 1 84 ? -7.486 3.354 41.402 1.00 91.50 84 LEU A N 1
ATOM 620 C CA . LEU A 1 84 ? -7.914 4.202 42.518 1.00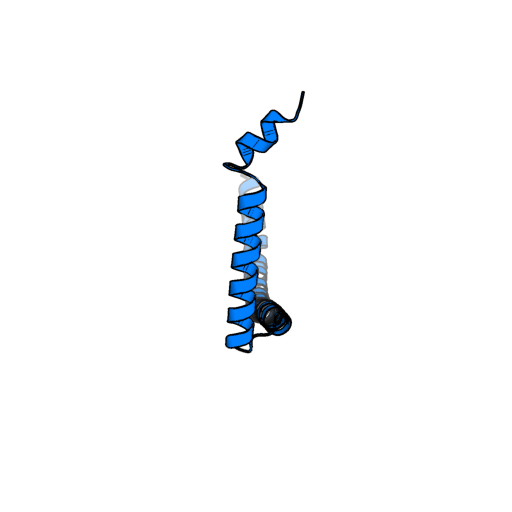 91.50 84 LEU A CA 1
ATOM 621 C C . LEU A 1 84 ? -7.963 3.422 43.839 1.00 91.50 84 LEU A C 1
ATOM 623 O O . LEU A 1 84 ? -7.526 3.928 44.871 1.00 91.50 84 LEU A O 1
ATOM 627 N N . PHE A 1 85 ? -8.451 2.179 43.804 1.00 93.12 85 PHE A N 1
ATOM 628 C CA . PHE A 1 85 ? -8.467 1.301 44.976 1.00 93.12 85 PHE A CA 1
ATOM 629 C C . PHE A 1 85 ? -7.061 0.854 45.390 1.00 93.12 85 PHE A C 1
ATOM 631 O O . PHE A 1 85 ? -6.770 0.811 46.583 1.00 93.12 85 PHE A O 1
ATOM 638 N N . ALA A 1 86 ? -6.175 0.574 44.430 1.00 86.12 86 ALA A N 1
ATOM 639 C CA . ALA A 1 86 ? -4.783 0.219 44.705 1.00 86.12 86 ALA A CA 1
ATOM 640 C C . ALA A 1 86 ? -3.972 1.393 45.279 1.00 86.12 86 ALA A C 1
ATOM 642 O O . ALA A 1 86 ? -3.108 1.174 46.117 1.00 86.12 86 ALA A O 1
ATOM 643 N N . ALA A 1 87 ? -4.260 2.630 44.864 1.00 81.62 87 ALA A N 1
ATOM 644 C CA . ALA A 1 87 ? -3.588 3.831 45.366 1.00 81.62 87 ALA A CA 1
ATOM 645 C C . ALA A 1 87 ? -4.009 4.231 46.794 1.00 81.62 87 ALA A C 1
ATOM 647 O O . ALA A 1 87 ? -3.380 5.098 47.394 1.00 81.62 87 ALA A O 1
ATOM 648 N N . ARG A 1 88 ? -5.087 3.639 47.328 1.00 70.06 88 ARG A N 1
ATOM 649 C CA . ARG A 1 88 ? -5.623 3.939 48.666 1.00 70.06 88 ARG A CA 1
ATOM 650 C C . ARG A 1 88 ? -5.120 2.982 49.759 1.00 70.06 88 ARG A C 1
ATOM 652 O O . ARG A 1 88 ? -5.568 3.103 50.898 1.00 70.06 88 ARG A O 1
ATOM 659 N N . ARG A 1 89 ? -4.259 2.024 49.411 1.00 56.25 89 ARG A N 1
ATOM 660 C CA . ARG A 1 89 ? -3.631 1.062 50.327 1.00 56.25 89 ARG A CA 1
ATOM 661 C C . ARG A 1 89 ? -2.174 1.434 50.554 1.00 56.25 89 ARG A C 1
ATOM 663 O O . ARG A 1 89 ? -1.723 1.235 51.699 1.00 56.25 89 ARG A O 1
#

Sequence (89 aa):
MANGRIERFLGGSPLGVLVRLLFISLLVGAAMAFLGLSPRALFEAAARFVRALGDLGFGALSEVGQWIIGGALLVVPLWLLSRLFAARR

Radius of gyration: 28.89 Å; Cα contacts (8 Å, |Δi|>4): 9; chains: 1; bounding box: 58×25×77 Å

pLDDT: mean 80.99, std 12.54, range [46.19, 96.25]

Mean predicted aligned error: 14.49 Å

Solvent-accessible surface area (backbone atoms only — not comparable to full-atom values): 5078 Å² total; per-residue (Å²): 144,74,69,79,62,57,59,67,74,49,82,48,61,66,65,57,56,52,51,51,51,50,52,52,50,51,51,51,51,48,51,29,56,75,71,69,50,48,76,64,56,55,51,50,49,52,55,48,48,56,46,51,51,42,57,59,46,54,53,53,47,51,53,53,48,50,55,51,52,56,49,45,67,54,47,53,59,52,50,51,52,53,50,54,60,60,74,73,112